Protein AF-A0A8T5XIG1-F1 (afdb_monomer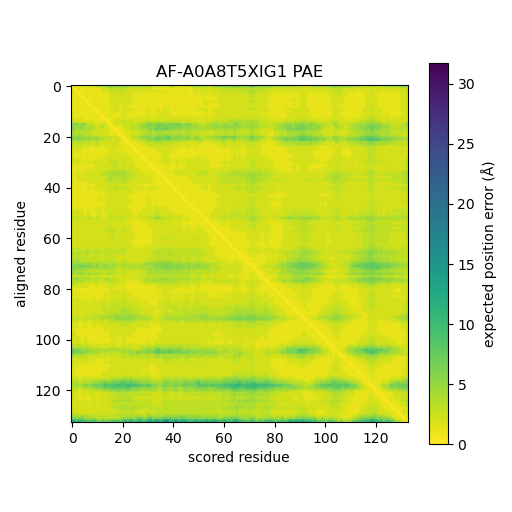)

Mean predicted aligned error: 2.5 Å

Solvent-accessible surface area (backbone atoms only — not comparable to full-atom values): 7186 Å² total; per-residue (Å²): 96,30,71,61,53,44,54,53,52,51,49,52,65,64,46,66,58,74,64,60,61,80,48,69,34,40,29,33,27,60,91,48,52,82,84,56,50,77,66,28,52,49,52,36,45,54,53,45,34,76,74,72,42,51,65,42,82,42,49,73,67,53,36,44,76,71,65,40,38,40,78,91,72,37,31,41,68,44,28,35,41,33,40,50,79,45,79,77,41,82,59,97,50,40,39,27,35,30,36,34,35,38,27,30,77,71,36,31,40,30,32,40,39,33,30,40,54,53,94,94,36,82,38,84,76,44,79,43,80,73,49,76,66

Nearest PDB structures (foldseek):
  3blz-assembly1_D  TM=8.125E-01  e=5.774E-02  Shewanella baltica OS155
  8dte-assembly1_A  TM=6.713E-01  e=1.496E-01  Neisseria gonorrhoeae NCCP11945
  4fcz-assembly2_B  TM=3.350E-01  e=1.318E-01  Pseudomonas putida KT2440
  4yhc-assembly2_B  TM=6.354E-01  e=3.574E+00  Schizosaccharomyces pombe 972h-
  5grs-assembly1_A  TM=4.558E-01  e=1.895E+00  Schizosaccharomyces pombe 972h-

Sequence (133 aa):
MADVYIKAIEKLVKEDQGLNSDIKYIAIEMRTLKGINKEDDRVIKEYIEKKYMKVKDVSLKDLINEGEFDEKNLYLRNGILIRVDNINKFTSDEISFEASKYRSGKGEIGFLFKFNKKDSKWKLVESRMLWIS

Radius of gyration: 14.42 Å; Cα contacts (8 Å, |Δi|>4): 253; 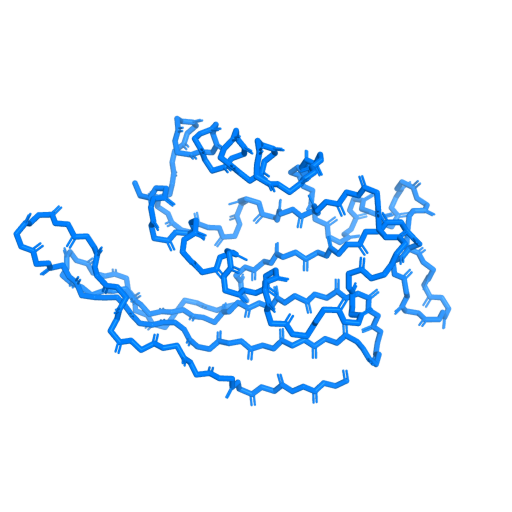chains: 1; bounding box: 34×27×45 Å

Foldseek 3Di:
DLVQVLVVVVVQCPPPVVLVPQAQEEEEQCVQPPPDDPVSVVVNQVVCCVPPHHYHNDDPVVCVVVVQADPVFQAGNHYKYKHWPFWPDDDPFKTWTKMKIDGGPQAIWIWIWIWGQDPNDTDTPDIGTDDHD

Structure (mmCIF, N/CA/C/O backbone):
data_AF-A0A8T5XIG1-F1
#
_entry.id   AF-A0A8T5XIG1-F1
#
loop_
_atom_site.group_PDB
_atom_site.id
_atom_site.type_symbol
_atom_site.label_atom_id
_atom_site.label_alt_id
_atom_site.label_comp_id
_atom_site.label_asym_id
_atom_site.label_entity_id
_atom_site.label_seq_id
_atom_site.pdbx_PDB_ins_code
_atom_site.Cartn_x
_atom_site.Cartn_y
_atom_site.Cartn_z
_atom_site.occupancy
_atom_site.B_iso_or_equiv
_atom_site.auth_seq_id
_atom_site.auth_comp_id
_atom_site.auth_asym_id
_atom_site.auth_atom_id
_atom_site.pdbx_PDB_model_num
ATOM 1 N N . MET A 1 1 ? 4.613 4.356 -13.492 1.00 94.25 1 MET A N 1
ATOM 2 C CA . MET A 1 1 ? 4.945 3.487 -12.340 1.00 94.25 1 MET A CA 1
ATOM 3 C C . MET A 1 1 ? 3.699 2.821 -11.746 1.00 94.25 1 MET A C 1
ATOM 5 O O . MET A 1 1 ? 3.814 1.732 -11.194 1.00 94.25 1 MET A O 1
ATOM 9 N N . ALA A 1 2 ? 2.512 3.412 -11.925 1.00 97.69 2 ALA A N 1
ATOM 10 C CA . ALA A 1 2 ? 1.228 2.966 -11.383 1.00 97.69 2 ALA A CA 1
ATOM 11 C C . ALA A 1 2 ? 0.971 1.450 -11.427 1.00 97.69 2 ALA A C 1
ATOM 13 O O . ALA A 1 2 ? 0.567 0.881 -10.422 1.00 97.69 2 ALA A O 1
ATOM 14 N N . ASP A 1 3 ? 1.256 0.776 -12.548 1.00 97.44 3 ASP A N 1
ATOM 15 C CA . ASP A 1 3 ? 1.023 -0.672 -12.710 1.00 97.44 3 ASP A CA 1
ATOM 16 C C . ASP A 1 3 ? 1.744 -1.545 -11.659 1.00 97.44 3 ASP A C 1
ATOM 18 O O . ASP A 1 3 ? 1.197 -2.560 -11.229 1.00 97.44 3 ASP A O 1
ATOM 22 N N . VAL A 1 4 ? 2.938 -1.148 -11.198 1.00 98.38 4 VAL A N 1
ATOM 23 C CA . VAL A 1 4 ? 3.670 -1.855 -10.127 1.00 98.38 4 VAL A CA 1
ATOM 24 C C . VAL A 1 4 ? 2.864 -1.823 -8.833 1.00 98.38 4 VAL A C 1
ATOM 26 O O . VAL A 1 4 ? 2.579 -2.863 -8.237 1.00 98.38 4 VAL A O 1
ATOM 29 N N . TYR A 1 5 ? 2.454 -0.623 -8.426 1.00 98.62 5 TYR A N 1
ATOM 30 C CA . TYR A 1 5 ? 1.731 -0.417 -7.180 1.00 98.62 5 TYR A CA 1
ATOM 31 C C . TYR A 1 5 ? 0.306 -0.952 -7.245 1.00 98.62 5 TYR A C 1
ATOM 33 O O . TYR A 1 5 ? -0.122 -1.597 -6.296 1.00 98.62 5 TYR A O 1
ATOM 41 N N . ILE A 1 6 ? -0.390 -0.809 -8.376 1.00 98.62 6 ILE A N 1
ATOM 42 C CA . ILE A 1 6 ? -1.710 -1.415 -8.596 1.00 98.62 6 ILE A CA 1
ATOM 43 C C . ILE A 1 6 ? -1.656 -2.923 -8.346 1.00 98.62 6 ILE A C 1
ATOM 45 O O . ILE A 1 6 ? -2.485 -3.441 -7.605 1.00 98.62 6 ILE A O 1
ATOM 49 N N . LYS A 1 7 ? -0.666 -3.636 -8.898 1.00 98.50 7 LYS A N 1
ATOM 50 C CA . LYS A 1 7 ? -0.535 -5.090 -8.698 1.00 98.50 7 LYS A CA 1
ATOM 51 C C . LYS A 1 7 ? -0.297 -5.464 -7.237 1.00 98.50 7 LYS A C 1
ATOM 53 O O . LYS A 1 7 ? -0.896 -6.428 -6.761 1.00 98.50 7 LYS A O 1
ATOM 58 N N . ALA A 1 8 ? 0.555 -4.717 -6.537 1.00 98.62 8 ALA A N 1
ATOM 59 C CA . ALA A 1 8 ? 0.831 -4.956 -5.122 1.00 98.62 8 ALA A CA 1
ATOM 60 C C . ALA A 1 8 ? -0.395 -4.659 -4.240 1.00 98.62 8 ALA A C 1
ATOM 62 O O . ALA A 1 8 ? -0.799 -5.502 -3.441 1.00 98.62 8 ALA A O 1
ATOM 63 N N . ILE A 1 9 ? -1.044 -3.511 -4.450 1.00 98.62 9 ILE A N 1
ATOM 64 C CA . ILE A 1 9 ? -2.265 -3.101 -3.745 1.00 98.62 9 ILE A CA 1
ATOM 65 C C . ILE A 1 9 ? -3.387 -4.108 -4.005 1.00 98.62 9 ILE A C 1
ATOM 67 O O . ILE A 1 9 ? -4.021 -4.572 -3.065 1.00 98.62 9 ILE A O 1
ATOM 71 N N . GLU A 1 10 ? -3.606 -4.522 -5.256 1.00 98.12 10 GLU A N 1
ATOM 72 C CA . GLU A 1 10 ? -4.594 -5.554 -5.577 1.00 98.12 10 GLU A CA 1
ATOM 73 C C . GLU A 1 10 ? -4.318 -6.872 -4.859 1.00 98.12 10 GLU A C 1
ATOM 75 O O . GLU A 1 10 ? -5.261 -7.529 -4.421 1.00 98.12 10 GLU A O 1
ATOM 80 N N . LYS A 1 11 ? -3.049 -7.280 -4.757 1.00 98.19 11 LYS A N 1
ATOM 81 C CA . LYS A 1 11 ? -2.680 -8.490 -4.022 1.00 98.19 11 LYS A CA 1
ATOM 82 C C . LYS A 1 11 ? -3.023 -8.341 -2.541 1.00 98.19 11 LYS A C 1
ATOM 84 O O . LYS A 1 11 ? -3.675 -9.229 -2.010 1.00 98.19 11 LYS A O 1
ATOM 89 N N . LEU A 1 12 ? -2.675 -7.219 -1.913 1.00 98.25 12 LEU A N 1
ATOM 90 C CA . LEU A 1 12 ? -2.990 -6.941 -0.506 1.00 98.25 12 LEU A CA 1
ATOM 91 C C . LEU A 1 12 ? -4.500 -6.867 -0.233 1.00 98.25 12 LEU A C 1
ATOM 93 O O . LEU A 1 12 ? -4.976 -7.430 0.750 1.00 98.25 12 LEU A O 1
ATOM 97 N N . VAL A 1 13 ? -5.270 -6.220 -1.111 1.00 97.44 13 VAL A N 1
ATOM 98 C CA . VAL A 1 13 ? -6.737 -6.157 -0.999 1.00 97.44 13 VAL A CA 1
ATOM 99 C C . VAL A 1 13 ? -7.354 -7.548 -1.159 1.00 97.44 13 VAL A C 1
ATOM 101 O O . VAL A 1 13 ? -8.301 -7.879 -0.453 1.00 97.44 13 VAL A O 1
ATOM 104 N N . LYS A 1 14 ? -6.836 -8.387 -2.065 1.00 96.31 14 LYS A N 1
ATOM 105 C CA . LYS A 1 14 ? -7.358 -9.749 -2.288 1.00 96.31 14 LYS A CA 1
ATOM 106 C C . LYS A 1 14 ? -6.945 -10.747 -1.213 1.00 96.31 14 LYS A C 1
ATOM 108 O O . LYS A 1 14 ? -7.678 -11.702 -0.962 1.00 96.31 14 LYS A O 1
ATOM 113 N N . GLU A 1 15 ? -5.785 -10.558 -0.611 1.00 96.56 15 GLU A N 1
ATOM 114 C CA . GLU A 1 15 ? -5.319 -11.423 0.460 1.00 96.56 15 GLU A CA 1
ATOM 115 C C . GLU A 1 15 ? -6.125 -11.167 1.731 1.00 96.56 15 GLU A C 1
ATOM 117 O O . GLU A 1 15 ? -6.398 -10.014 2.034 1.00 96.56 15 GLU A O 1
ATOM 122 N N . ASP A 1 16 ? -6.510 -12.218 2.456 1.00 88.62 16 ASP A N 1
ATOM 123 C CA . ASP A 1 16 ? -7.323 -12.141 3.677 1.00 88.62 16 ASP A CA 1
ATOM 124 C C . ASP A 1 16 ? -8.557 -11.221 3.545 1.00 88.62 16 ASP A C 1
ATOM 126 O O . ASP A 1 16 ? -8.572 -10.056 3.966 1.00 88.62 16 ASP A O 1
ATOM 130 N N . GLN A 1 17 ? -9.611 -11.767 2.930 1.00 91.44 17 GLN A N 1
ATOM 131 C CA . GLN A 1 17 ? -10.885 -11.068 2.744 1.00 91.44 17 GLN A CA 1
ATOM 132 C C . GLN A 1 17 ? -11.586 -10.721 4.064 1.00 91.44 17 GLN A C 1
ATOM 134 O O . GLN A 1 17 ? -12.397 -9.797 4.073 1.00 91.44 17 GLN A O 1
ATOM 139 N N . GLY A 1 18 ? -11.270 -11.405 5.171 1.00 91.19 18 GLY A N 1
ATOM 140 C CA . GLY A 1 18 ? -11.872 -11.120 6.476 1.00 91.19 18 GLY A CA 1
ATOM 141 C C . GLY A 1 18 ? -11.549 -9.706 6.956 1.00 91.19 18 GLY A C 1
ATOM 142 O O . GLY A 1 18 ? -12.411 -9.014 7.497 1.00 91.19 18 GLY A O 1
ATOM 143 N N . LEU A 1 19 ? -10.344 -9.221 6.645 1.00 93.31 19 LEU A N 1
ATOM 144 C CA . LEU A 1 19 ? -9.918 -7.851 6.954 1.00 93.31 19 LEU A CA 1
ATOM 145 C C . LEU A 1 19 ? -10.668 -6.778 6.150 1.00 93.31 19 LEU A C 1
ATOM 147 O O . LEU A 1 19 ? -10.614 -5.600 6.506 1.00 93.31 19 LEU A O 1
ATOM 151 N N . ASN A 1 20 ? -11.382 -7.173 5.095 1.00 93.69 20 ASN A N 1
ATOM 152 C CA . ASN A 1 20 ? -12.185 -6.279 4.266 1.00 93.69 20 ASN A CA 1
ATOM 153 C C . ASN A 1 20 ? -13.668 -6.267 4.680 1.00 93.69 20 ASN A C 1
ATOM 155 O O . ASN A 1 20 ? -14.474 -5.624 4.008 1.00 93.69 20 ASN A O 1
ATOM 159 N N . SER A 1 21 ? -14.065 -6.968 5.749 1.00 90.50 21 SER A N 1
ATOM 160 C CA . SER A 1 21 ? -15.456 -6.920 6.211 1.00 90.50 2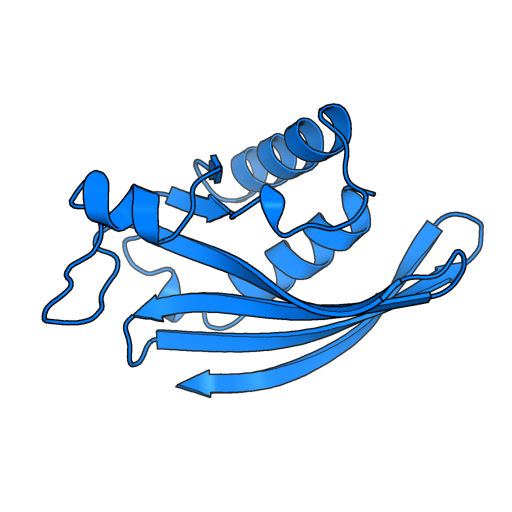1 SER A CA 1
ATOM 161 C C . SER A 1 21 ? -15.809 -5.526 6.728 1.00 90.50 21 SER A C 1
ATOM 163 O O . SER A 1 21 ? -15.060 -4.922 7.506 1.00 90.50 21 SER A O 1
ATOM 165 N N . ASP A 1 22 ? -16.965 -5.027 6.287 1.00 91.75 22 ASP A N 1
ATOM 166 C CA . ASP A 1 22 ? -17.587 -3.778 6.744 1.00 91.75 22 ASP A CA 1
ATOM 167 C C . ASP A 1 22 ? -16.717 -2.521 6.577 1.00 91.75 22 ASP A C 1
ATOM 169 O O . ASP A 1 22 ? -16.910 -1.505 7.253 1.00 91.75 22 ASP A O 1
ATOM 173 N N . ILE A 1 23 ? -15.749 -2.566 5.658 1.00 96.19 23 ILE A N 1
ATOM 174 C CA . ILE A 1 23 ? -14.992 -1.378 5.270 1.00 96.19 23 ILE A CA 1
ATOM 175 C C . ILE A 1 23 ? -15.816 -0.515 4.311 1.00 96.19 23 ILE A C 1
ATOM 177 O O . ILE A 1 23 ? -16.656 -0.995 3.555 1.00 96.19 23 ILE A O 1
ATOM 181 N N . LYS A 1 24 ? -15.567 0.789 4.342 1.00 97.00 24 LYS A N 1
ATOM 182 C CA . LYS A 1 24 ? -16.194 1.807 3.488 1.00 97.00 24 LYS A CA 1
ATOM 183 C C . LYS A 1 24 ? -15.176 2.512 2.596 1.00 97.00 24 LYS A C 1
ATOM 185 O O . LYS A 1 24 ? -15.567 3.186 1.644 1.00 97.00 24 LYS A O 1
ATOM 190 N N . TYR A 1 25 ? -13.891 2.401 2.924 1.00 98.12 25 TYR A N 1
ATOM 191 C CA . TYR A 1 25 ? -12.803 2.957 2.135 1.00 98.12 25 TYR A CA 1
ATOM 192 C C . TYR A 1 25 ? -11.536 2.102 2.218 1.00 98.12 25 TYR A C 1
ATOM 194 O O . TYR A 1 25 ? -11.310 1.361 3.179 1.00 98.12 25 TYR A O 1
ATOM 202 N N . ILE A 1 26 ? -10.676 2.285 1.221 1.00 98.56 26 ILE A N 1
ATOM 203 C CA . ILE A 1 26 ? -9.284 1.839 1.228 1.00 98.56 26 ILE A CA 1
ATOM 204 C C . ILE A 1 26 ? -8.419 3.093 1.369 1.00 98.56 26 ILE A C 1
ATOM 206 O O . ILE A 1 26 ? -8.426 3.958 0.494 1.00 98.56 26 ILE A O 1
ATOM 210 N N . ALA A 1 27 ? -7.702 3.232 2.478 1.00 98.62 27 ALA A N 1
ATOM 211 C CA . ALA A 1 27 ? -6.682 4.260 2.613 1.00 98.62 27 ALA A CA 1
ATOM 212 C C . ALA A 1 27 ? -5.385 3.751 1.983 1.00 98.62 27 ALA A C 1
ATOM 214 O O . ALA A 1 27 ? -4.976 2.616 2.224 1.00 98.62 27 ALA A O 1
ATOM 215 N N . ILE A 1 28 ? -4.751 4.581 1.165 1.00 98.69 28 ILE A N 1
ATOM 216 C CA . ILE A 1 28 ? -3.455 4.301 0.553 1.00 98.69 28 ILE A CA 1
ATOM 217 C C . ILE A 1 28 ? -2.554 5.467 0.912 1.00 98.69 28 ILE A C 1
ATOM 219 O O . ILE A 1 28 ? -2.876 6.600 0.585 1.00 98.69 28 ILE A O 1
ATOM 223 N N . GLU A 1 29 ? -1.426 5.207 1.554 1.00 98.50 29 GLU A N 1
ATOM 224 C CA . GLU A 1 29 ? -0.478 6.267 1.883 1.00 98.50 29 GLU A CA 1
ATOM 225 C C . GLU A 1 29 ? 0.432 6.530 0.669 1.00 98.50 29 GLU A C 1
ATOM 227 O O . GLU A 1 29 ? 1.555 6.016 0.608 1.00 98.50 29 GLU A O 1
ATOM 232 N N . MET A 1 30 ? -0.048 7.284 -0.334 1.00 98.00 30 MET A N 1
ATOM 233 C CA . MET A 1 30 ? 0.608 7.388 -1.654 1.00 98.00 30 MET A CA 1
ATOM 234 C C . MET A 1 30 ? 2.026 7.951 -1.566 1.00 98.00 30 MET A C 1
ATOM 236 O O . MET A 1 30 ? 2.912 7.534 -2.308 1.00 98.00 30 MET A O 1
ATOM 240 N N . ARG A 1 31 ? 2.293 8.808 -0.574 1.00 97.38 31 ARG A N 1
ATOM 241 C CA . ARG A 1 31 ? 3.641 9.330 -0.290 1.00 97.38 31 ARG A CA 1
ATOM 242 C C . ARG A 1 31 ? 4.697 8.251 -0.004 1.00 97.38 31 ARG A C 1
ATOM 244 O O . ARG A 1 31 ? 5.887 8.541 -0.092 1.00 97.38 31 ARG A O 1
ATOM 251 N N . THR A 1 32 ? 4.292 7.028 0.352 1.00 98.44 32 THR A N 1
ATOM 252 C CA . THR A 1 32 ? 5.211 5.890 0.566 1.00 98.44 32 THR A CA 1
ATOM 253 C C . THR A 1 32 ? 5.604 5.186 -0.737 1.00 98.44 32 THR A C 1
ATOM 255 O O . THR A 1 32 ? 6.566 4.417 -0.779 1.00 98.44 32 THR A O 1
ATOM 258 N N . LEU A 1 33 ? 4.900 5.461 -1.834 1.00 98.25 33 LEU A N 1
ATOM 259 C CA . LEU A 1 33 ? 5.100 4.814 -3.123 1.00 98.25 33 LEU A CA 1
ATOM 260 C C . LEU A 1 33 ? 6.225 5.519 -3.896 1.00 98.25 33 LEU A C 1
ATOM 262 O O . LEU A 1 33 ? 6.051 6.550 -4.543 1.00 98.25 33 LEU A O 1
ATOM 266 N N . LYS A 1 34 ? 7.432 4.967 -3.820 1.00 98.12 34 LYS A N 1
ATOM 267 C CA . LYS A 1 34 ? 8.617 5.548 -4.459 1.00 98.12 34 LYS A CA 1
ATOM 268 C C . LYS A 1 34 ? 8.488 5.657 -5.989 1.00 98.12 34 LYS A C 1
ATOM 270 O O . LYS A 1 34 ? 8.192 4.698 -6.693 1.00 98.12 34 LYS A O 1
ATOM 275 N N . GLY A 1 35 ? 8.830 6.828 -6.527 1.00 96.38 35 GLY A N 1
ATOM 276 C CA . GLY A 1 35 ? 8.973 7.043 -7.972 1.00 96.38 35 GLY A CA 1
ATOM 277 C C . GLY A 1 35 ? 7.659 7.150 -8.749 1.00 96.38 35 GLY A C 1
ATOM 278 O O . GLY A 1 35 ? 7.684 7.029 -9.975 1.00 96.38 35 GLY A O 1
ATOM 279 N N . ILE A 1 36 ? 6.537 7.372 -8.061 1.00 97.25 36 ILE A N 1
ATOM 280 C CA . ILE A 1 36 ? 5.292 7.801 -8.700 1.00 97.25 36 ILE A CA 1
ATOM 281 C C . ILE A 1 36 ? 5.249 9.324 -8.844 1.00 97.25 36 ILE A C 1
ATOM 283 O O . ILE A 1 36 ? 5.959 10.059 -8.156 1.00 97.25 36 ILE A O 1
ATOM 287 N N . ASN A 1 37 ? 4.432 9.793 -9.777 1.00 97.31 37 ASN A N 1
ATOM 288 C CA . ASN A 1 37 ? 4.097 11.200 -9.964 1.00 97.31 37 ASN A CA 1
ATOM 289 C C . ASN A 1 37 ? 2.574 11.396 -9.832 1.00 97.31 37 ASN A C 1
ATOM 291 O O . ASN A 1 37 ? 1.835 10.428 -9.685 1.00 97.31 37 ASN A O 1
ATOM 295 N N . LYS A 1 38 ? 2.092 12.638 -9.968 1.00 96.81 38 LYS A N 1
ATOM 296 C CA . LYS A 1 38 ? 0.657 12.965 -9.846 1.00 96.81 38 LYS A CA 1
ATOM 297 C C . LYS A 1 38 ? -0.254 12.203 -10.815 1.00 96.81 38 LYS A C 1
ATOM 299 O O . LYS A 1 38 ? -1.419 11.975 -10.509 1.00 96.81 38 LYS A O 1
ATOM 304 N N . GLU A 1 39 ? 0.248 11.854 -11.997 1.00 98.06 39 GLU A N 1
ATOM 305 C CA . GLU A 1 39 ? -0.525 11.066 -12.957 1.00 98.06 39 GLU A CA 1
ATOM 306 C C . GLU A 1 39 ? -0.584 9.596 -12.530 1.00 98.06 39 GLU A C 1
ATOM 308 O O . GLU A 1 39 ? -1.646 8.983 -12.582 1.00 98.06 39 GLU A O 1
ATOM 313 N N . ASP A 1 40 ? 0.524 9.042 -12.033 1.00 98.31 40 ASP A N 1
ATOM 314 C CA . ASP A 1 40 ? 0.532 7.711 -11.430 1.00 98.31 40 ASP A CA 1
ATOM 315 C C . ASP A 1 40 ? -0.399 7.644 -10.199 1.00 98.31 40 ASP A C 1
ATOM 317 O O . ASP A 1 40 ? -1.160 6.683 -10.099 1.00 98.31 40 ASP A O 1
ATOM 321 N N . ASP A 1 41 ? -0.406 8.659 -9.321 1.00 97.38 41 ASP A N 1
ATOM 322 C CA . ASP A 1 41 ? -1.342 8.776 -8.182 1.00 97.38 41 ASP A CA 1
ATOM 323 C C . ASP A 1 41 ? -2.795 8.653 -8.656 1.00 97.38 41 ASP A C 1
ATOM 325 O O . ASP A 1 41 ? -3.570 7.824 -8.164 1.00 97.38 41 ASP A O 1
ATOM 329 N N . ARG A 1 42 ? -3.154 9.460 -9.664 1.00 98.38 42 ARG A N 1
ATOM 330 C CA . ARG A 1 42 ? -4.492 9.489 -10.258 1.00 98.38 42 ARG A CA 1
ATOM 331 C C . ARG A 1 42 ? -4.871 8.126 -10.835 1.00 98.38 42 ARG A C 1
ATOM 333 O O . ARG A 1 42 ? -5.952 7.624 -10.537 1.00 98.38 42 ARG A O 1
ATOM 340 N N . VAL A 1 43 ? -3.980 7.503 -11.607 1.00 98.62 43 VAL A N 1
ATOM 341 C CA . VAL A 1 43 ? -4.215 6.192 -12.233 1.00 98.62 43 VAL A CA 1
ATOM 342 C C . VAL A 1 43 ? -4.379 5.086 -11.188 1.00 98.62 43 VAL A C 1
ATOM 344 O O . VAL A 1 43 ? -5.285 4.262 -11.320 1.00 98.62 43 VAL A O 1
ATOM 347 N N . ILE A 1 44 ? -3.542 5.061 -10.142 1.00 98.69 44 ILE A N 1
ATOM 348 C CA . ILE A 1 44 ? -3.670 4.101 -9.033 1.00 98.69 44 ILE A CA 1
ATOM 349 C C . ILE A 1 44 ? -5.034 4.276 -8.365 1.00 98.69 44 ILE A C 1
ATOM 351 O O . ILE A 1 44 ? -5.774 3.300 -8.215 1.00 98.69 44 ILE A O 1
ATOM 355 N N . LYS A 1 45 ? -5.382 5.516 -8.003 1.00 98.50 45 LYS A N 1
ATOM 356 C CA . LYS A 1 45 ? -6.641 5.838 -7.333 1.00 98.50 45 LYS 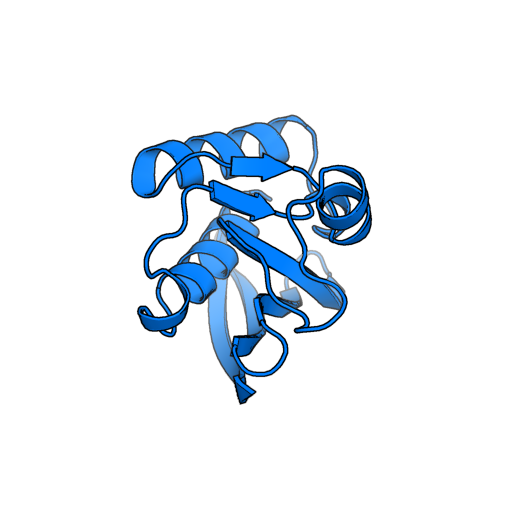A CA 1
ATOM 357 C C . LYS A 1 45 ? -7.847 5.395 -8.154 1.00 98.50 45 LYS A C 1
ATOM 359 O O . LYS A 1 45 ? -8.646 4.596 -7.675 1.00 98.50 45 LYS A O 1
ATOM 364 N N . GLU A 1 46 ? -7.951 5.865 -9.395 1.00 98.56 46 GLU A N 1
ATOM 365 C CA . GLU A 1 46 ? -9.084 5.577 -10.280 1.00 98.56 46 GLU A CA 1
ATOM 366 C C . GLU A 1 46 ? -9.244 4.078 -10.532 1.00 98.56 46 GLU A C 1
ATOM 368 O O . GLU A 1 46 ? -10.365 3.565 -10.542 1.00 98.56 46 GLU A O 1
ATOM 373 N N . TYR A 1 47 ? -8.135 3.354 -10.708 1.00 98.69 47 TYR A N 1
ATOM 374 C CA . TYR A 1 47 ? -8.181 1.912 -10.916 1.00 98.69 47 TYR A CA 1
ATOM 375 C C . TYR A 1 47 ? -8.740 1.173 -9.692 1.00 98.69 47 TYR A C 1
ATOM 377 O O . TYR A 1 47 ? -9.613 0.313 -9.837 1.00 98.69 47 TYR A O 1
ATOM 385 N N . ILE A 1 48 ? -8.253 1.498 -8.490 1.00 98.38 48 ILE A N 1
ATOM 386 C CA . ILE A 1 48 ? -8.697 0.847 -7.250 1.00 98.38 48 ILE A CA 1
ATOM 387 C C . ILE A 1 48 ? -10.141 1.242 -6.916 1.00 98.38 48 ILE A C 1
ATOM 389 O O . ILE A 1 48 ? -10.935 0.361 -6.586 1.00 98.38 48 ILE A O 1
ATOM 393 N N . GLU A 1 49 ? -10.518 2.512 -7.084 1.00 98.38 49 GLU A N 1
ATOM 394 C CA . GLU A 1 49 ? -11.894 2.981 -6.866 1.00 98.38 49 GLU A CA 1
ATOM 395 C C . GLU A 1 49 ? -12.893 2.312 -7.802 1.00 98.38 49 GLU A C 1
ATOM 397 O O . GLU A 1 49 ? -13.945 1.853 -7.359 1.00 98.38 49 GLU A O 1
ATOM 402 N N . LYS A 1 50 ? -12.544 2.191 -9.086 1.00 98.31 50 LYS A N 1
ATOM 403 C CA . LYS A 1 50 ? -13.389 1.524 -10.080 1.00 98.31 50 LYS A CA 1
ATOM 404 C C . LYS A 1 50 ? -13.617 0.047 -9.762 1.00 98.31 50 LYS A C 1
ATOM 406 O O . LYS A 1 50 ? -14.657 -0.498 -10.125 1.00 98.31 50 LYS A O 1
ATOM 411 N N . LYS A 1 51 ? -12.628 -0.622 -9.167 1.00 97.88 51 LYS A N 1
ATOM 412 C CA . LYS A 1 51 ? -12.644 -2.076 -8.968 1.00 97.88 51 LYS A CA 1
ATOM 413 C C . LYS A 1 51 ? -13.154 -2.505 -7.596 1.00 97.88 51 LYS A C 1
ATOM 415 O O . LYS A 1 51 ? -13.709 -3.595 -7.487 1.00 97.88 51 LYS A O 1
ATOM 420 N N . TYR A 1 52 ? -12.936 -1.683 -6.576 1.00 96.19 52 TYR A N 1
ATOM 421 C CA . TYR A 1 52 ? -13.241 -2.019 -5.191 1.00 96.19 52 TYR A CA 1
ATOM 422 C C . TYR A 1 52 ? -14.172 -0.971 -4.585 1.00 96.19 52 TYR A C 1
ATOM 424 O O . TYR A 1 52 ? -15.384 -1.156 -4.572 1.00 96.19 52 TYR A O 1
ATOM 432 N N . MET A 1 53 ? -13.615 0.121 -4.068 1.00 96.50 53 MET A N 1
ATOM 433 C CA . MET A 1 53 ? -14.359 1.158 -3.360 1.00 96.50 53 MET A CA 1
ATOM 434 C C . MET A 1 53 ? -13.532 2.431 -3.224 1.00 96.50 53 MET A C 1
ATOM 436 O O . MET A 1 53 ? -12.362 2.460 -3.599 1.00 96.50 53 MET A O 1
ATOM 440 N N . LYS A 1 54 ? -14.139 3.466 -2.638 1.00 97.8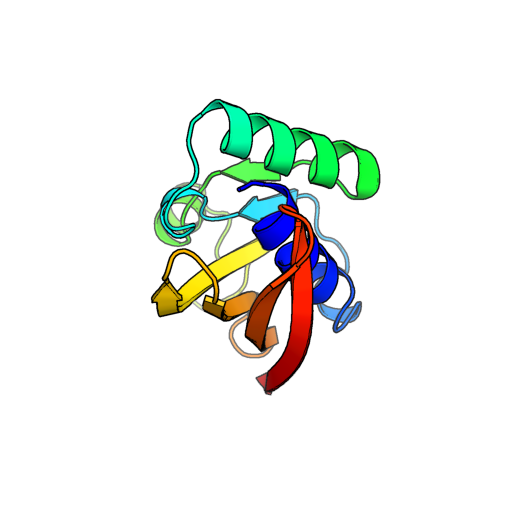1 54 LYS A N 1
ATOM 441 C CA . LYS A 1 54 ? -13.529 4.778 -2.414 1.00 97.81 54 LYS A CA 1
ATOM 442 C C . LYS A 1 54 ? -12.114 4.680 -1.833 1.00 97.81 54 LYS A C 1
ATOM 444 O O . LYS A 1 54 ? -11.893 3.983 -0.839 1.00 97.81 54 LYS A O 1
ATOM 449 N N . VAL A 1 55 ? -11.196 5.454 -2.407 1.00 98.31 55 VAL A N 1
ATOM 450 C CA . VAL A 1 55 ? -9.807 5.550 -1.963 1.00 98.31 55 VAL A CA 1
ATOM 451 C C . VAL A 1 55 ? -9.567 6.888 -1.272 1.00 98.31 55 VAL A C 1
ATOM 453 O O . VAL A 1 55 ? -9.948 7.951 -1.775 1.00 98.31 55 VAL A O 1
ATOM 456 N N . LYS A 1 56 ? -8.902 6.841 -0.118 1.00 97.94 56 LYS A N 1
ATOM 457 C CA . LYS A 1 56 ? -8.353 8.020 0.564 1.00 97.94 56 LYS A CA 1
ATOM 458 C C . LYS A 1 56 ? -6.827 7.998 0.443 1.00 97.94 56 LYS A C 1
ATOM 460 O O . LYS A 1 56 ? -6.223 6.991 0.795 1.00 97.94 56 LYS A O 1
ATOM 465 N N . ASP A 1 57 ? -6.220 9.086 -0.024 1.00 97.88 57 ASP A N 1
ATOM 466 C CA . ASP A 1 57 ? -4.766 9.270 0.086 1.00 97.88 57 ASP A CA 1
ATOM 467 C C . ASP A 1 57 ? -4.451 9.923 1.433 1.00 97.88 57 ASP A C 1
ATOM 469 O O . ASP A 1 57 ? -4.575 11.138 1.578 1.00 97.88 57 ASP A O 1
ATOM 473 N N . VAL A 1 58 ? -4.186 9.097 2.445 1.00 98.12 58 VAL A N 1
ATOM 474 C CA . VAL A 1 58 ? -4.027 9.518 3.844 1.00 98.12 58 VAL A CA 1
ATOM 475 C C . VAL A 1 58 ? -3.068 8.589 4.581 1.00 98.12 58 VAL A C 1
ATOM 477 O O . VAL A 1 58 ? -2.974 7.399 4.271 1.00 98.12 58 VAL A O 1
ATOM 480 N N . SER A 1 59 ? -2.375 9.123 5.585 1.00 97.94 59 SER A N 1
ATOM 481 C CA . SER A 1 59 ? -1.553 8.336 6.508 1.00 97.94 59 SER A CA 1
ATOM 482 C C . SER A 1 59 ? -2.362 7.827 7.706 1.00 97.94 59 SER A C 1
ATOM 484 O O . SER A 1 59 ? -3.462 8.308 7.985 1.00 97.94 59 SER A O 1
ATOM 486 N N . LEU A 1 60 ? -1.788 6.908 8.494 1.00 96.94 60 LEU A N 1
ATOM 487 C CA . LEU A 1 60 ? -2.386 6.505 9.778 1.00 96.94 60 LEU A CA 1
ATOM 488 C C . LEU A 1 60 ? -2.612 7.705 10.712 1.00 96.94 60 LEU A C 1
ATOM 490 O O . LEU A 1 60 ? -3.627 7.770 11.398 1.00 96.94 60 LEU A O 1
ATOM 494 N N . LYS A 1 61 ? -1.687 8.674 10.717 1.00 97.38 61 LYS A N 1
ATOM 495 C CA . LYS A 1 61 ? -1.803 9.886 11.537 1.00 97.38 61 LYS A CA 1
ATOM 496 C C . LYS A 1 61 ? -3.021 10.720 11.139 1.00 97.38 61 LYS A C 1
ATOM 498 O O . LYS A 1 61 ? -3.704 11.249 12.009 1.00 97.38 61 LYS A O 1
ATOM 503 N N . ASP A 1 62 ? -3.306 10.819 9.846 1.00 98.06 62 ASP A N 1
ATOM 504 C CA . ASP A 1 62 ? -4.480 11.543 9.359 1.00 98.06 62 ASP A CA 1
ATOM 505 C C . ASP A 1 62 ? -5.767 10.809 9.755 1.00 98.06 62 ASP A C 1
ATOM 507 O O . ASP A 1 62 ? -6.696 11.435 10.252 1.00 98.06 62 ASP A O 1
ATOM 511 N N . LEU A 1 63 ? -5.786 9.474 9.660 1.00 97.75 63 LEU A N 1
ATOM 512 C CA . LEU A 1 63 ? -6.917 8.649 10.110 1.00 97.75 63 LEU A CA 1
ATOM 513 C C . LEU A 1 63 ? -7.180 8.768 11.622 1.00 97.75 63 LEU A C 1
ATOM 515 O O . LEU A 1 63 ? -8.338 8.752 12.042 1.00 97.75 63 LEU A O 1
ATOM 519 N N . ILE A 1 64 ? -6.132 8.922 12.437 1.00 96.75 64 ILE A N 1
ATOM 520 C CA . ILE A 1 64 ? -6.255 9.243 13.869 1.00 96.75 64 ILE A CA 1
ATOM 521 C C . ILE A 1 64 ? -6.923 10.610 14.049 1.00 96.75 64 ILE A C 1
ATOM 523 O O . ILE A 1 64 ? -7.921 10.718 14.757 1.00 96.75 64 ILE A O 1
ATOM 527 N N . ASN A 1 65 ? -6.427 11.639 13.358 1.00 97.44 65 ASN A N 1
ATOM 528 C CA . ASN A 1 65 ? -6.975 12.995 13.449 1.00 97.44 65 ASN A CA 1
ATOM 529 C C . ASN A 1 65 ? -8.429 13.087 12.947 1.00 97.44 65 ASN A C 1
ATOM 531 O O . ASN A 1 65 ? -9.202 13.899 13.450 1.00 97.44 65 ASN A O 1
ATOM 535 N N . GLU A 1 66 ? -8.812 12.252 11.979 1.00 96.31 66 GLU A N 1
ATOM 536 C CA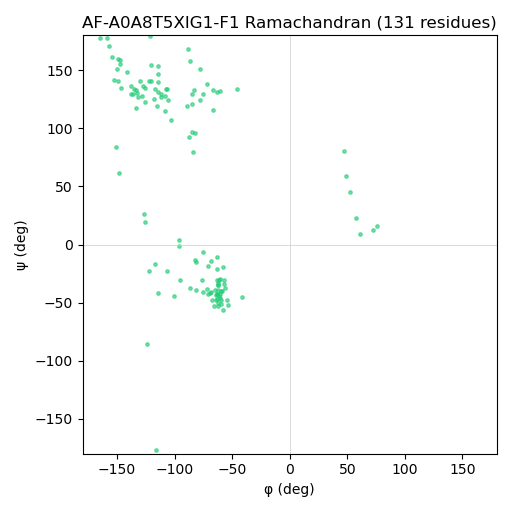 . GLU A 1 66 ? -10.185 12.122 11.471 1.00 96.31 66 GLU A CA 1
ATOM 537 C C . GLU A 1 66 ? -11.118 11.343 12.423 1.00 96.31 66 GLU A C 1
ATOM 539 O O . GLU A 1 66 ? -12.317 11.252 12.163 1.00 96.31 66 GLU A O 1
ATOM 544 N N . GLY A 1 67 ? -10.601 10.760 13.513 1.00 96.50 67 GLY A N 1
ATOM 545 C CA . GLY A 1 67 ? -11.373 9.915 14.434 1.00 96.50 67 GLY A CA 1
ATOM 546 C C . GLY A 1 67 ? -11.735 8.534 13.865 1.00 96.50 67 GLY A C 1
ATOM 547 O O . GLY A 1 67 ? -12.563 7.813 14.431 1.00 96.50 67 GLY A O 1
ATOM 548 N N . GLU A 1 68 ? -11.115 8.143 12.749 1.00 96.88 68 GLU A N 1
ATOM 549 C CA . GLU A 1 68 ? -11.330 6.858 12.077 1.00 96.88 68 GLU A CA 1
ATOM 550 C C . GLU A 1 68 ? -10.536 5.712 12.715 1.00 96.88 68 GLU A C 1
ATOM 552 O O . GLU A 1 68 ? -10.838 4.543 12.463 1.00 96.88 68 GLU A O 1
ATOM 557 N N . PHE A 1 69 ? -9.546 6.026 13.551 1.00 97.31 69 PHE A N 1
ATOM 558 C CA . PHE A 1 69 ? -8.747 5.048 14.279 1.00 97.31 69 PHE A CA 1
ATOM 559 C C . PHE A 1 69 ? -9.124 5.013 15.764 1.00 97.31 69 PHE A C 1
ATOM 561 O O . PHE A 1 69 ? -9.109 6.023 16.462 1.00 97.31 69 PHE A O 1
ATOM 568 N N . ASP A 1 70 ? -9.477 3.830 16.257 1.00 95.62 70 ASP A N 1
ATOM 569 C CA . ASP A 1 70 ? -9.621 3.551 17.680 1.00 95.62 70 ASP A CA 1
ATOM 570 C C . ASP A 1 70 ? -8.239 3.245 18.265 1.00 95.62 70 ASP A C 1
ATOM 572 O O . ASP A 1 70 ? -7.759 2.116 18.177 1.00 95.62 70 ASP A O 1
ATOM 576 N N . GLU A 1 71 ? -7.592 4.255 18.847 1.00 93.88 71 GLU A N 1
ATOM 577 C CA . GLU A 1 71 ? -6.247 4.123 19.424 1.00 93.88 71 GLU A CA 1
ATOM 578 C C . GLU A 1 71 ? -6.175 3.107 20.567 1.00 93.88 71 GLU A C 1
ATOM 580 O O . GLU A 1 71 ? -5.150 2.454 20.749 1.00 93.88 71 GLU A O 1
ATOM 585 N N . LYS A 1 72 ? -7.265 2.926 21.323 1.00 92.88 72 LYS A N 1
ATOM 586 C CA . LYS A 1 72 ? -7.296 1.993 22.454 1.00 92.88 72 LYS A CA 1
ATOM 587 C C . LYS A 1 72 ? -7.280 0.545 21.977 1.00 92.88 72 LYS A C 1
ATOM 589 O O . LYS A 1 72 ? -6.601 -0.290 22.568 1.00 92.88 72 LYS A O 1
ATOM 594 N N . ASN A 1 73 ? -8.056 0.251 20.938 1.00 92.75 73 ASN A N 1
ATOM 595 C CA . ASN A 1 73 ? -8.182 -1.097 20.385 1.00 92.75 73 ASN A CA 1
ATOM 596 C C . ASN A 1 73 ? -7.257 -1.340 19.184 1.00 92.75 73 ASN A C 1
ATOM 598 O O . ASN A 1 73 ? -7.256 -2.444 18.641 1.00 92.75 73 ASN A O 1
ATOM 602 N N . LEU A 1 74 ? -6.492 -0.320 18.773 1.00 95.25 74 LEU A N 1
ATOM 603 C CA . LEU A 1 74 ? -5.670 -0.299 17.567 1.00 95.25 74 LEU A CA 1
ATOM 604 C C . LEU A 1 74 ? -6.480 -0.770 16.353 1.00 95.25 74 LEU A C 1
ATOM 606 O O . LEU A 1 74 ? -6.178 -1.800 15.765 1.00 95.25 74 LEU A O 1
ATOM 610 N N . TYR A 1 75 ? -7.579 -0.090 16.033 1.00 95.88 75 TYR A N 1
ATOM 611 C CA . TYR A 1 75 ? -8.547 -0.570 15.039 1.00 95.88 75 TYR A CA 1
ATOM 612 C C . TYR A 1 75 ? -9.026 0.550 14.121 1.00 95.88 75 TYR A C 1
ATOM 614 O O . TYR A 1 75 ? -9.496 1.585 14.590 1.00 95.88 75 TYR A O 1
ATOM 622 N N . LEU A 1 76 ? -8.975 0.335 12.804 1.00 96.81 76 LEU A N 1
ATOM 623 C CA . LEU A 1 76 ? -9.629 1.229 11.852 1.00 96.81 76 LEU A CA 1
ATOM 624 C C . LEU A 1 76 ? -11.125 0.946 11.826 1.00 96.81 76 LEU A C 1
ATOM 626 O O . LEU A 1 76 ? -11.550 -0.170 11.546 1.00 96.81 76 LEU A O 1
ATOM 630 N N . ARG A 1 77 ? -11.950 1.964 12.058 1.00 94.50 77 ARG A N 1
ATOM 631 C CA . ARG A 1 77 ? -13.405 1.798 12.169 1.00 94.50 77 ARG A CA 1
ATOM 632 C C . ARG A 1 77 ? -14.030 1.366 10.848 1.00 94.50 77 ARG A C 1
ATOM 634 O O . ARG A 1 77 ? -14.711 0.347 10.796 1.00 94.50 77 ARG A O 1
ATOM 641 N N . ASN A 1 78 ? -13.747 2.103 9.776 1.00 95.31 78 ASN A N 1
ATOM 642 C CA . ASN A 1 78 ? -14.440 1.951 8.494 1.00 95.31 78 ASN A CA 1
ATOM 643 C C . ASN A 1 78 ? -13.499 1.706 7.301 1.00 95.31 78 ASN A C 1
ATOM 645 O O . ASN A 1 78 ? -13.897 1.952 6.165 1.00 95.31 78 ASN A O 1
ATOM 649 N N . GLY A 1 79 ? -12.260 1.265 7.511 1.00 97.19 79 GLY A N 1
ATOM 650 C CA . GLY A 1 79 ? -11.318 1.080 6.409 1.00 97.19 79 GLY A CA 1
ATOM 651 C C . GLY A 1 79 ? -10.168 0.125 6.686 1.00 97.19 79 GLY A C 1
ATOM 652 O O . GLY A 1 79 ? -10.020 -0.402 7.789 1.00 97.19 79 GLY A O 1
ATOM 653 N N . ILE A 1 80 ? -9.354 -0.055 5.653 1.00 98.25 80 ILE A N 1
ATOM 654 C CA . ILE A 1 80 ? -7.998 -0.608 5.722 1.00 98.25 80 ILE A CA 1
ATOM 655 C C . ILE A 1 80 ? -7.005 0.482 5.326 1.00 98.25 80 ILE A C 1
ATOM 657 O O . ILE A 1 80 ? -7.354 1.374 4.553 1.00 98.25 80 ILE A O 1
ATOM 661 N N . LEU A 1 81 ? -5.773 0.383 5.810 1.00 98.62 81 LEU A N 1
ATOM 662 C CA . LEU A 1 81 ? -4.647 1.202 5.378 1.00 98.62 81 LEU A CA 1
ATOM 663 C C . LEU A 1 81 ? -3.644 0.331 4.625 1.00 98.62 81 LEU A C 1
ATOM 665 O O . LEU A 1 81 ? -3.232 -0.713 5.124 1.00 98.62 81 LEU A O 1
ATOM 669 N N . ILE A 1 82 ? -3.247 0.776 3.437 1.00 98.75 82 ILE A N 1
ATOM 670 C CA . ILE A 1 82 ? -2.189 0.174 2.631 1.00 98.75 82 ILE A CA 1
ATOM 671 C C . ILE A 1 82 ? -1.031 1.158 2.524 1.00 98.75 82 ILE A C 1
ATOM 673 O O . ILE A 1 82 ? -1.226 2.326 2.179 1.00 98.75 82 ILE A O 1
ATOM 677 N N . ARG A 1 83 ? 0.184 0.678 2.778 1.00 98.56 83 ARG A N 1
ATOM 678 C CA . ARG A 1 83 ? 1.406 1.477 2.655 1.00 98.56 83 ARG A CA 1
ATOM 679 C C . ARG A 1 83 ? 2.590 0.614 2.253 1.00 98.56 83 ARG A C 1
ATOM 681 O O . ARG A 1 83 ? 2.574 -0.600 2.444 1.00 98.56 83 ARG A O 1
ATOM 688 N N . VAL A 1 84 ? 3.616 1.253 1.706 1.00 98.62 84 VAL A N 1
ATOM 689 C CA . VAL A 1 84 ? 4.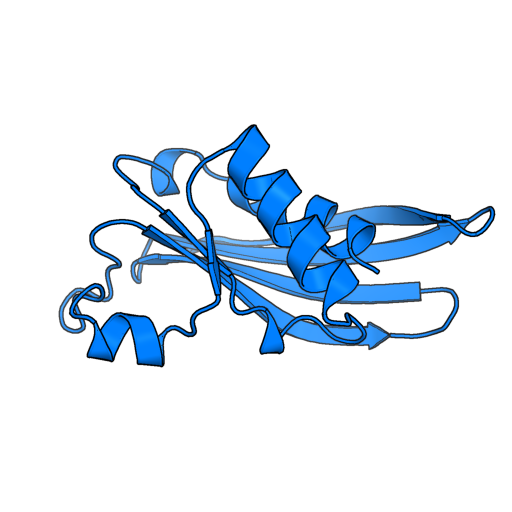937 0.644 1.542 1.00 98.62 84 VAL A CA 1
ATOM 690 C C . VAL A 1 84 ? 5.745 0.927 2.802 1.00 98.62 84 VAL A C 1
ATOM 692 O O . VAL A 1 84 ? 5.978 2.084 3.146 1.00 98.62 84 VAL A O 1
ATOM 695 N N . ASP A 1 85 ? 6.160 -0.134 3.482 1.00 98.19 85 ASP A N 1
ATOM 696 C CA . ASP A 1 85 ? 6.888 -0.062 4.749 1.00 98.19 85 ASP A CA 1
ATOM 697 C C . ASP A 1 85 ? 8.396 0.067 4.521 1.00 98.19 85 ASP A C 1
ATOM 699 O O . ASP A 1 85 ? 9.079 0.796 5.240 1.00 98.19 85 ASP A O 1
ATOM 703 N N . ASN A 1 86 ? 8.921 -0.620 3.501 1.00 98.50 86 ASN A N 1
ATOM 704 C CA . ASN A 1 86 ? 10.350 -0.635 3.213 1.00 98.50 86 ASN A CA 1
ATOM 705 C C . ASN A 1 86 ? 10.642 -0.800 1.714 1.00 98.50 86 ASN A C 1
ATOM 707 O O . ASN A 1 86 ? 10.002 -1.592 1.025 1.00 98.50 86 ASN A O 1
ATOM 711 N N . ILE A 1 87 ? 11.651 -0.088 1.206 1.00 98.38 87 ILE A N 1
ATOM 712 C CA . ILE A 1 87 ? 12.149 -0.238 -0.168 1.00 98.38 87 ILE A CA 1
ATOM 713 C C . ILE A 1 87 ? 13.455 -1.030 -0.129 1.00 98.38 87 ILE A C 1
ATOM 715 O O . ILE A 1 87 ? 14.503 -0.493 0.220 1.00 98.38 87 ILE A O 1
ATOM 719 N N . ASN A 1 88 ? 13.405 -2.283 -0.571 1.00 98.06 88 ASN A N 1
ATOM 720 C CA . ASN A 1 88 ? 14.562 -3.177 -0.597 1.00 98.06 88 ASN A CA 1
ATOM 721 C C . ASN A 1 88 ? 15.461 -2.929 -1.817 1.00 98.06 88 ASN A C 1
ATOM 723 O O . ASN A 1 88 ? 16.686 -2.972 -1.717 1.00 98.06 88 ASN A O 1
ATOM 727 N N . LYS A 1 89 ? 14.864 -2.665 -2.986 1.00 98.12 89 LYS A N 1
ATOM 728 C CA . LYS A 1 89 ? 15.585 -2.358 -4.229 1.00 98.12 89 LYS A CA 1
ATOM 729 C C . LYS A 1 89 ? 14.738 -1.486 -5.149 1.00 98.12 89 LYS A C 1
ATOM 731 O O . LYS A 1 89 ? 13.528 -1.665 -5.242 1.00 98.12 89 LYS A O 1
ATOM 736 N N . PHE A 1 90 ? 15.374 -0.534 -5.827 1.00 97.44 90 PHE A N 1
ATOM 737 C CA . PHE A 1 90 ? 14.700 0.365 -6.764 1.00 97.44 90 PHE A CA 1
ATOM 738 C C . PHE A 1 90 ? 15.675 0.815 -7.857 1.00 97.44 90 PHE A C 1
ATOM 740 O O . PHE A 1 90 ? 16.318 1.859 -7.737 1.00 97.44 90 PHE A O 1
ATOM 747 N N . THR A 1 91 ? 15.828 -0.007 -8.891 1.00 97.25 91 THR A N 1
ATOM 748 C CA . THR A 1 91 ? 16.713 0.225 -10.041 1.00 97.25 91 THR A CA 1
ATOM 749 C C . THR A 1 91 ? 15.898 0.346 -11.333 1.00 97.25 91 THR A C 1
ATOM 751 O O . THR A 1 91 ? 14.666 0.352 -11.321 1.00 97.25 91 THR A O 1
ATOM 754 N N . SER A 1 92 ? 16.573 0.498 -12.475 1.00 94.75 92 SER A N 1
ATOM 755 C CA . SER A 1 92 ? 15.919 0.608 -13.788 1.00 94.75 92 SER A CA 1
ATOM 756 C C . SER A 1 92 ? 15.295 -0.705 -14.278 1.00 94.75 92 SER A C 1
ATOM 758 O O . SER A 1 92 ? 14.437 -0.672 -15.166 1.00 94.75 92 SER A O 1
ATOM 760 N N . ASP A 1 93 ? 15.719 -1.832 -13.710 1.00 96.69 93 ASP A N 1
ATOM 761 C CA . ASP A 1 93 ? 15.413 -3.203 -14.111 1.00 96.69 93 ASP A CA 1
ATOM 762 C C . ASP A 1 93 ? 14.755 -4.047 -13.007 1.00 96.69 93 ASP A C 1
ATOM 764 O O . ASP A 1 93 ? 14.040 -4.995 -13.333 1.00 96.69 93 ASP A O 1
ATOM 768 N N . GLU A 1 94 ? 14.920 -3.688 -11.730 1.00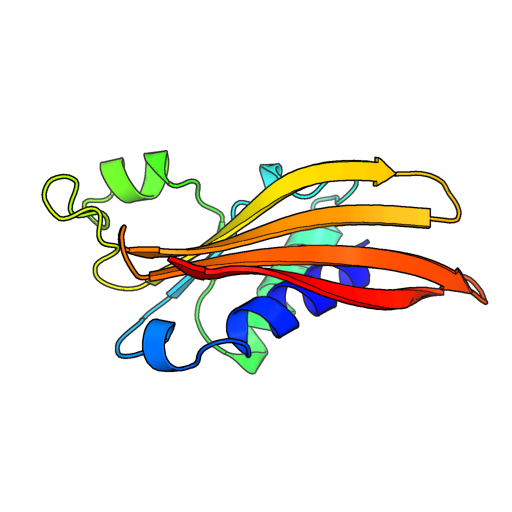 98.06 94 GLU A N 1
ATOM 769 C CA . GLU A 1 94 ? 14.365 -4.417 -10.587 1.00 98.06 94 GLU A CA 1
ATOM 770 C C . GLU A 1 94 ? 13.780 -3.473 -9.527 1.00 98.06 94 GLU A C 1
ATOM 772 O O . GLU A 1 94 ? 14.376 -2.464 -9.142 1.00 98.06 94 GLU A O 1
ATOM 777 N N . ILE A 1 95 ? 12.607 -3.832 -9.010 1.00 98.62 95 ILE A N 1
ATOM 778 C CA . ILE A 1 95 ? 11.956 -3.169 -7.880 1.00 98.62 95 ILE A CA 1
ATOM 779 C C . ILE A 1 95 ? 11.588 -4.235 -6.853 1.00 98.62 95 ILE A C 1
ATOM 781 O O . ILE A 1 95 ? 10.919 -5.210 -7.182 1.00 98.62 95 ILE A O 1
ATOM 785 N N . SER A 1 96 ? 11.990 -4.033 -5.604 1.00 98.62 96 SER A N 1
ATOM 786 C CA . SER A 1 96 ? 11.641 -4.894 -4.478 1.00 98.62 96 SER A CA 1
ATOM 787 C C . SER A 1 96 ? 11.254 -4.037 -3.283 1.00 98.62 96 SER A C 1
ATOM 789 O O . SER A 1 96 ? 11.984 -3.108 -2.929 1.00 98.62 96 SER A O 1
ATOM 791 N N . PHE A 1 97 ? 10.115 -4.322 -2.665 1.00 98.81 97 PHE A N 1
ATOM 792 C CA . PHE A 1 97 ? 9.629 -3.581 -1.504 1.00 98.81 97 PHE A CA 1
ATOM 793 C C . PHE A 1 97 ? 8.703 -4.426 -0.640 1.00 98.81 97 PHE A C 1
ATOM 795 O O . PHE A 1 97 ? 8.149 -5.434 -1.083 1.00 98.81 97 PHE A O 1
ATOM 802 N N . GLU A 1 98 ? 8.537 -3.977 0.593 1.00 98.81 98 GLU A N 1
ATOM 803 C CA . GLU A 1 98 ? 7.619 -4.536 1.572 1.00 98.81 98 GLU A CA 1
ATOM 804 C C . GLU A 1 98 ? 6.444 -3.586 1.727 1.00 98.81 98 GLU A C 1
ATOM 806 O O . GLU A 1 98 ? 6.625 -2.369 1.802 1.00 98.81 98 GLU A O 1
ATOM 811 N N . ALA A 1 99 ? 5.241 -4.139 1.713 1.00 98.75 99 ALA A N 1
ATOM 812 C CA . ALA A 1 99 ? 4.020 -3.375 1.876 1.00 98.75 99 ALA A CA 1
ATOM 813 C C . ALA A 1 99 ? 3.023 -4.151 2.726 1.00 98.75 99 ALA A C 1
ATOM 815 O O . ALA A 1 99 ? 2.956 -5.384 2.658 1.00 98.75 99 ALA A O 1
ATOM 816 N N . SER A 1 100 ? 2.224 -3.410 3.477 1.00 98.50 100 SER A N 1
ATOM 817 C CA . SER A 1 100 ? 1.273 -3.951 4.435 1.00 98.50 100 SER A CA 1
ATOM 818 C C . SER A 1 100 ? -0.154 -3.539 4.112 1.00 98.50 100 SER A C 1
ATOM 820 O O . SER A 1 100 ? -0.415 -2.511 3.480 1.00 98.50 100 SER A O 1
ATOM 822 N N . LYS A 1 101 ? -1.088 -4.377 4.562 1.00 98.44 101 LYS A N 1
ATOM 823 C CA . LYS A 1 101 ? -2.495 -4.033 4.744 1.00 98.44 101 LYS A CA 1
ATOM 824 C C . LYS A 1 101 ? -2.798 -4.118 6.228 1.00 98.44 101 LYS A C 1
ATOM 826 O O . LYS A 1 101 ? -2.724 -5.198 6.807 1.00 98.44 101 LYS A O 1
ATOM 831 N N . TYR A 1 102 ? -3.208 -2.996 6.794 1.00 98.19 102 TYR A N 1
ATOM 832 C CA . TYR A 1 102 ? -3.574 -2.863 8.190 1.00 98.19 102 TYR A CA 1
ATOM 833 C C . TYR A 1 102 ? -5.077 -2.610 8.327 1.00 98.19 102 TYR A C 1
ATOM 835 O O . TYR A 1 102 ? -5.621 -1.679 7.729 1.00 98.19 102 TYR A O 1
ATOM 843 N N . ARG A 1 103 ? -5.750 -3.417 9.142 1.00 97.06 103 ARG A N 1
ATOM 844 C CA . ARG A 1 103 ? -7.131 -3.211 9.605 1.00 97.06 103 ARG A CA 1
ATOM 845 C C . ARG A 1 103 ? -7.155 -2.969 11.109 1.00 97.06 103 ARG A C 1
ATOM 847 O O . ARG A 1 103 ? -7.913 -2.121 11.582 1.00 97.06 103 ARG A O 1
ATOM 854 N N . SER A 1 104 ? -6.351 -3.726 11.852 1.00 95.06 104 SER A N 1
ATOM 855 C CA . SER A 1 104 ? -6.294 -3.670 13.308 1.00 95.06 104 SER A CA 1
ATOM 856 C C . SER A 1 104 ? -4.966 -4.196 13.852 1.00 95.06 104 SER A C 1
ATOM 858 O O . SER A 1 104 ? -4.195 -4.808 13.120 1.00 95.06 104 SER A O 1
ATOM 860 N N . GLY A 1 105 ? -4.722 -4.030 15.154 1.00 91.19 105 GLY A N 1
ATOM 861 C CA . GLY A 1 105 ? -3.549 -4.577 15.840 1.00 91.19 105 GLY A CA 1
ATOM 862 C C . GLY A 1 105 ? -3.463 -6.110 15.846 1.00 91.19 105 GLY A C 1
ATOM 863 O O . GLY A 1 105 ? -2.430 -6.636 16.236 1.00 91.19 105 GLY A O 1
ATOM 864 N N . LYS A 1 106 ? -4.525 -6.818 15.435 1.00 90.62 106 LYS A N 1
ATOM 865 C CA . LYS A 1 106 ? -4.545 -8.274 15.175 1.00 90.62 106 LYS A CA 1
ATOM 866 C C . LYS A 1 106 ? -5.087 -8.601 13.778 1.00 90.62 106 LYS A C 1
ATOM 868 O O . LYS A 1 106 ? -5.797 -9.584 13.578 1.00 90.62 106 LYS A O 1
ATOM 873 N N . GLY A 1 107 ? -4.943 -7.650 12.869 1.00 93.81 107 GLY A N 1
ATOM 874 C CA . GLY A 1 107 ? -5.496 -7.714 11.531 1.00 93.81 107 GLY A CA 1
ATOM 875 C C . GLY A 1 107 ? -4.570 -6.973 10.599 1.00 93.81 107 GLY A C 1
ATOM 876 O O . GLY A 1 107 ? -4.955 -5.952 10.022 1.00 93.81 107 GLY A O 1
ATOM 877 N N . GLU A 1 108 ? -3.339 -7.460 10.508 1.00 96.06 108 GLU A N 1
ATOM 878 C CA . GLU A 1 108 ? -2.306 -6.893 9.654 1.00 96.06 108 GLU A CA 1
ATOM 879 C C . GLU A 1 108 ? -1.599 -7.996 8.872 1.00 96.06 108 GLU A C 1
ATOM 881 O O . GLU A 1 108 ? -1.177 -9.007 9.429 1.00 96.06 108 GLU A O 1
ATOM 886 N N . ILE A 1 109 ? -1.436 -7.782 7.569 1.00 98.12 109 ILE A N 1
ATOM 887 C CA . ILE A 1 109 ? -0.630 -8.650 6.711 1.00 98.12 109 ILE A CA 1
ATOM 888 C C . ILE A 1 109 ? 0.464 -7.842 6.030 1.00 98.12 109 ILE A C 1
ATOM 890 O O . ILE A 1 109 ? 0.220 -6.727 5.568 1.00 98.12 109 ILE A O 1
ATOM 894 N N . GLY A 1 110 ? 1.650 -8.431 5.922 1.00 98.25 110 GLY A N 1
ATOM 895 C CA . GLY A 1 110 ? 2.792 -7.864 5.210 1.00 98.25 110 GLY A CA 1
ATOM 896 C C . GLY A 1 110 ? 3.253 -8.761 4.078 1.00 98.25 110 GLY A C 1
ATOM 897 O O . GLY A 1 110 ? 3.289 -9.986 4.214 1.00 98.25 110 GLY A O 1
ATOM 898 N N . PHE A 1 111 ? 3.626 -8.160 2.954 1.00 98.69 111 PHE A N 1
ATOM 899 C CA . PHE A 1 111 ? 4.127 -8.864 1.778 1.00 98.69 111 PHE A CA 1
ATOM 900 C C . PHE A 1 111 ? 5.424 -8.255 1.270 1.00 98.69 111 PHE A C 1
ATOM 902 O O . PHE A 1 111 ? 5.550 -7.040 1.155 1.00 98.69 111 PHE A O 1
ATOM 909 N N . LEU A 1 112 ? 6.336 -9.129 0.852 1.00 98.75 112 LEU A N 1
ATOM 910 C CA . LEU A 1 112 ? 7.426 -8.797 -0.050 1.00 98.75 112 LEU A CA 1
ATOM 911 C C . LEU A 1 112 ? 6.918 -8.887 -1.484 1.00 98.75 112 LEU A C 1
ATOM 913 O O . LEU A 1 112 ? 6.380 -9.921 -1.892 1.00 98.75 112 LEU A O 1
ATOM 917 N N . PHE A 1 113 ? 7.169 -7.846 -2.264 1.00 98.81 113 PHE A N 1
ATOM 918 C CA . PHE A 1 113 ? 6.932 -7.823 -3.698 1.00 98.81 113 PHE A CA 1
ATOM 919 C C . PHE A 1 113 ? 8.244 -7.636 -4.442 1.00 98.81 113 PHE A C 1
ATOM 921 O O . PHE A 1 113 ? 9.018 -6.745 -4.096 1.00 98.81 113 PHE A O 1
ATOM 928 N N . LYS A 1 114 ? 8.469 -8.428 -5.494 1.00 98.69 114 LYS A N 1
ATOM 929 C CA . LYS A 1 114 ? 9.571 -8.226 -6.440 1.00 98.69 114 LYS A CA 1
ATOM 930 C C . LYS A 1 114 ? 9.060 -8.141 -7.863 1.00 98.69 114 LYS A C 1
ATOM 932 O O . LYS A 1 114 ? 8.268 -8.973 -8.315 1.00 98.69 114 LYS A O 1
ATOM 937 N N . PHE A 1 115 ? 9.569 -7.156 -8.583 1.00 98.56 115 PHE A N 1
ATOM 938 C CA . PHE A 1 115 ? 9.260 -6.887 -9.970 1.00 98.56 115 PHE A CA 1
ATOM 939 C C . PHE A 1 115 ? 10.537 -6.791 -10.786 1.00 98.56 115 PHE A C 1
ATOM 941 O O . PHE A 1 115 ? 11.458 -6.076 -10.401 1.00 98.56 115 PHE A O 1
ATOM 948 N N . ASN A 1 116 ? 10.525 -7.411 -11.963 1.00 98.06 116 ASN A N 1
ATOM 949 C CA . ASN A 1 116 ? 11.564 -7.229 -12.970 1.00 98.06 116 ASN A CA 1
ATOM 950 C C . ASN A 1 116 ? 10.975 -6.542 -14.199 1.00 98.06 116 ASN A C 1
ATOM 952 O O . ASN A 1 116 ? 9.814 -6.766 -14.569 1.00 98.06 116 ASN A O 1
ATOM 956 N N . LYS A 1 117 ? 11.777 -5.715 -14.859 1.00 96.38 117 LYS A N 1
ATOM 957 C CA . LYS A 1 117 ? 11.396 -5.068 -16.110 1.00 96.38 117 LYS A CA 1
ATOM 958 C C . LYS A 1 117 ? 11.692 -5.999 -17.283 1.00 96.38 117 LYS A C 1
ATOM 960 O O . LYS A 1 117 ? 12.834 -6.384 -17.509 1.00 96.38 117 LYS A O 1
ATOM 965 N N . LYS A 1 118 ? 10.659 -6.341 -18.052 1.00 93.50 118 LYS A N 1
ATOM 966 C CA . LYS A 1 118 ? 10.762 -7.131 -19.286 1.00 93.50 118 LYS A CA 1
ATOM 967 C C . LYS A 1 118 ? 9.946 -6.459 -20.386 1.00 93.50 118 LYS A C 1
ATOM 969 O O . LYS A 1 118 ? 8.793 -6.101 -20.153 1.00 93.50 118 LYS A O 1
ATOM 974 N N . ASP A 1 119 ? 10.543 -6.266 -21.560 1.00 91.44 119 ASP A N 1
ATOM 975 C CA . ASP A 1 119 ? 9.907 -5.615 -22.718 1.00 91.44 119 ASP A CA 1
ATOM 976 C C . ASP A 1 119 ? 9.294 -4.249 -22.357 1.00 91.44 119 ASP A C 1
ATOM 978 O O . ASP A 1 119 ? 8.136 -3.949 -22.651 1.00 91.44 119 ASP A O 1
ATOM 982 N N . SER A 1 120 ? 10.060 -3.443 -21.612 1.00 89.75 120 SER A N 1
ATOM 983 C CA . SER A 1 120 ? 9.648 -2.137 -21.074 1.00 89.75 120 SER A CA 1
ATOM 984 C C . SER A 1 120 ? 8.452 -2.157 -20.109 1.00 89.75 120 SER A C 1
ATOM 986 O O . SER A 1 120 ? 7.985 -1.094 -19.701 1.00 89.75 120 SER A O 1
ATOM 988 N N . LYS A 1 121 ? 7.982 -3.336 -19.681 1.00 94.44 121 LYS A N 1
ATOM 989 C CA . LYS A 1 121 ? 6.873 -3.507 -18.732 1.00 94.44 121 LYS A CA 1
ATOM 990 C C . LYS A 1 121 ? 7.362 -4.132 -17.430 1.00 94.44 121 LYS A C 1
ATOM 992 O O . LYS A 1 121 ? 8.156 -5.069 -17.435 1.00 94.44 121 LYS A O 1
ATOM 997 N N . TRP A 1 122 ? 6.839 -3.654 -16.308 1.00 97.00 122 TRP A N 1
ATOM 998 C CA . TRP A 1 122 ? 7.093 -4.276 -15.013 1.00 97.00 122 TRP A CA 1
ATOM 999 C C . TRP A 1 122 ? 6.279 -5.564 -14.862 1.00 97.00 122 TRP A C 1
ATOM 1001 O O . TRP A 1 122 ? 5.065 -5.609 -15.103 1.00 97.00 122 TRP A O 1
ATOM 1011 N N . LYS A 1 123 ? 6.955 -6.641 -14.472 1.00 97.56 123 LYS A N 1
ATOM 1012 C CA . LYS A 1 123 ? 6.360 -7.955 -14.231 1.00 97.56 123 LYS A CA 1
ATOM 1013 C C . LYS A 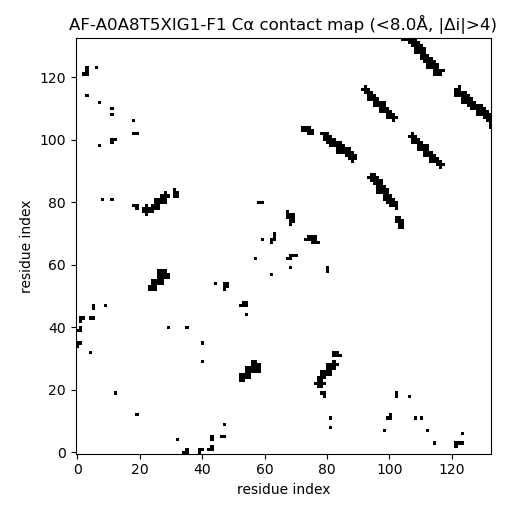1 123 ? 6.572 -8.324 -12.776 1.00 97.56 123 LYS A C 1
ATOM 1015 O O . LYS A 1 123 ? 7.706 -8.319 -12.318 1.00 97.56 123 LYS A O 1
ATOM 1020 N N . LEU A 1 124 ? 5.483 -8.635 -12.076 1.00 97.62 124 LEU A N 1
ATOM 1021 C CA . LEU A 1 124 ? 5.547 -9.217 -10.741 1.00 97.62 124 LEU A CA 1
ATOM 1022 C C . LEU A 1 124 ? 6.150 -10.617 -10.881 1.00 97.62 124 LEU A C 1
ATOM 1024 O O . LEU A 1 124 ? 5.563 -11.459 -11.559 1.00 97.62 124 LEU A O 1
ATOM 1028 N N . VAL A 1 125 ? 7.326 -10.829 -10.299 1.00 97.88 125 VAL A N 1
ATOM 1029 C CA . VAL A 1 125 ? 8.045 -12.112 -10.346 1.00 97.88 125 VAL A CA 1
ATOM 1030 C C . VAL A 1 125 ? 7.985 -12.850 -9.013 1.00 97.88 125 VAL A C 1
ATOM 1032 O O . VAL A 1 125 ? 8.084 -14.070 -8.996 1.00 97.88 125 VAL A O 1
ATOM 1035 N N . GLU A 1 126 ? 7.761 -12.134 -7.909 1.00 98.06 126 GLU A N 1
ATOM 1036 C CA . GLU A 1 126 ? 7.557 -12.728 -6.589 1.00 98.06 126 GLU A CA 1
ATOM 1037 C C . GLU A 1 126 ? 6.570 -11.887 -5.774 1.00 98.06 126 GLU A C 1
ATOM 1039 O O . GLU A 1 126 ? 6.688 -10.663 -5.709 1.00 98.06 126 GLU A O 1
ATOM 1044 N N . SER A 1 127 ? 5.620 -12.553 -5.119 1.00 97.69 127 SER A N 1
ATOM 1045 C CA . SER A 1 127 ? 4.840 -11.988 -4.018 1.00 97.69 127 SER A CA 1
ATOM 1046 C C . SER A 1 127 ? 4.807 -13.006 -2.888 1.00 97.69 127 SER A C 1
ATOM 1048 O O . SER A 1 127 ? 4.277 -14.104 -3.081 1.00 97.69 127 SER A O 1
ATOM 1050 N N . ARG A 1 128 ? 5.360 -12.660 -1.730 1.00 98.00 128 ARG A N 1
ATOM 1051 C CA . ARG A 1 128 ? 5.506 -13.582 -0.603 1.00 98.00 128 ARG A CA 1
ATOM 1052 C C . ARG A 1 128 ? 5.018 -12.920 0.675 1.00 98.00 128 ARG A C 1
ATOM 1054 O O . ARG A 1 128 ? 5.488 -11.835 1.004 1.00 98.00 128 ARG A O 1
ATOM 1061 N N . MET A 1 129 ? 4.114 -13.583 1.390 1.00 97.88 129 MET A N 1
ATOM 1062 C CA . MET A 1 129 ? 3.691 -13.139 2.717 1.00 97.88 129 MET A CA 1
ATOM 1063 C C . MET A 1 129 ? 4.894 -13.184 3.665 1.00 97.88 129 MET A C 1
ATOM 1065 O O . MET A 1 129 ? 5.630 -14.172 3.686 1.00 97.88 129 MET A O 1
ATOM 1069 N N . LEU A 1 130 ? 5.115 -12.101 4.398 1.00 97.38 130 LEU A N 1
ATOM 1070 C CA . LEU A 1 130 ? 6.187 -11.976 5.382 1.00 97.38 130 LEU A CA 1
ATOM 1071 C C . LEU A 1 130 ? 5.657 -12.176 6.798 1.00 97.38 130 LEU A C 1
ATOM 1073 O O . LEU A 1 130 ? 6.269 -12.896 7.581 1.00 97.38 130 LEU A O 1
ATOM 1077 N N . TRP A 1 131 ? 4.513 -11.567 7.104 1.00 95.44 131 TRP A N 1
ATOM 1078 C CA . TRP A 1 131 ? 3.846 -11.704 8.391 1.00 95.44 131 TRP A CA 1
ATOM 1079 C C . TRP A 1 131 ? 2.329 -11.622 8.236 1.00 95.44 131 TRP A C 1
ATOM 1081 O O . TRP A 1 131 ? 1.808 -11.027 7.288 1.00 95.44 131 TRP A O 1
ATOM 1091 N N . ILE A 1 132 ? 1.654 -12.226 9.207 1.00 93.44 132 ILE A N 1
ATOM 1092 C CA . ILE A 1 132 ? 0.245 -12.046 9.525 1.00 93.44 132 ILE A CA 1
ATOM 1093 C C . ILE A 1 132 ? 0.160 -11.904 11.043 1.00 93.44 132 ILE A C 1
ATOM 1095 O O . ILE A 1 132 ? 0.818 -12.659 11.766 1.00 93.44 132 ILE A O 1
ATOM 1099 N N . SER A 1 133 ? -0.593 -10.916 11.511 1.00 86.88 133 SER A N 1
ATOM 1100 C CA . SER A 1 133 ? -0.854 -10.668 12.927 1.00 86.88 133 SER A CA 1
ATOM 1101 C C . SER A 1 133 ? -2.333 -10.496 13.181 1.00 86.88 133 SER A C 1
ATOM 1103 O O . SER A 1 133 ? -3.023 -9.970 12.280 1.00 86.88 133 SER A O 1
#

pLDDT: mean 96.83, std 2.37, range [86.88, 98.81]

Secondary structure (DSSP, 8-state):
-HHHHHHHHHHHHHS-GGGGTT--EEEE-GGGSTT--HHHHHHHHHHHHHHTS-EEE--HHHHHHTT-EETTTTEESSEEEEEEEEEEEE-SSEEEEEEEEEEETTEEEEEEEEEEEETTEEEEEEEEEEEE-